Protein AF-A0A7J8SJV1-F1 (afdb_monomer_lite)

Sequence (88 aa):
MKEILDQRDDETKQLFYCHYGDLPYLLYIKVDEHLFQALAQYWNTTYSCFTFRKIDLVPTVEEYTTLLLCPKIQADKAYSRPSTSQFF

Organism: Gossypium davidsonii (NCBI:txid34287)

Structure (mmCIF, N/CA/C/O backbone):
data_AF-A0A7J8SJV1-F1
#
_entry.id   AF-A0A7J8SJV1-F1
#
loop_
_atom_site.group_PDB
_atom_site.id
_atom_site.type_symbol
_atom_site.label_atom_id
_atom_site.label_alt_id
_atom_site.label_comp_id
_atom_site.label_asym_id
_atom_site.label_entity_id
_atom_site.label_seq_id
_atom_site.pdbx_PDB_ins_code
_atom_site.Cartn_x
_atom_site.Cartn_y
_atom_site.Cartn_z
_atom_site.occupancy
_atom_site.B_iso_or_equiv
_atom_site.auth_seq_id
_atom_site.auth_comp_id
_atom_site.auth_asym_id
_atom_site.auth_atom_id
_atom_site.pdbx_PDB_model_num
ATOM 1 N N . MET A 1 1 ? 7.233 -2.713 10.509 1.00 58.84 1 MET A N 1
ATOM 2 C CA . MET A 1 1 ? 6.089 -1.801 10.239 1.00 58.84 1 MET A CA 1
ATOM 3 C C . MET A 1 1 ? 4.999 -1.913 11.296 1.00 58.84 1 MET A C 1
ATOM 5 O O . MET A 1 1 ? 4.726 -0.903 11.927 1.00 58.84 1 MET A O 1
ATOM 9 N N . LYS A 1 2 ? 4.455 -3.108 11.570 1.00 63.75 2 LYS A N 1
ATOM 10 C CA . LYS A 1 2 ? 3.527 -3.363 12.693 1.00 63.75 2 LYS A CA 1
ATOM 11 C C . LYS A 1 2 ? 3.977 -2.749 14.033 1.00 63.75 2 LYS A C 1
ATOM 13 O O . LYS A 1 2 ? 3.197 -2.094 14.709 1.00 63.75 2 LYS A O 1
ATOM 18 N N . GLU A 1 3 ? 5.261 -2.879 14.353 1.00 67.94 3 GLU A N 1
ATOM 19 C CA . GLU A 1 3 ? 5.873 -2.333 15.575 1.00 67.94 3 GLU A CA 1
ATOM 20 C C . GLU A 1 3 ? 5.711 -0.811 15.719 1.00 67.94 3 GLU A C 1
ATOM 22 O O . GLU A 1 3 ? 5.580 -0.318 16.832 1.00 67.94 3 GLU A O 1
ATOM 27 N N . ILE A 1 4 ? 5.665 -0.062 14.610 1.00 69.94 4 ILE A N 1
ATOM 28 C CA . ILE A 1 4 ? 5.519 1.402 14.628 1.00 69.94 4 ILE A CA 1
ATOM 29 C C . ILE A 1 4 ? 4.105 1.799 15.055 1.00 69.94 4 ILE A C 1
ATOM 31 O O . ILE A 1 4 ? 3.932 2.795 15.749 1.00 69.94 4 ILE A O 1
ATOM 35 N N . LEU A 1 5 ? 3.089 1.037 14.640 1.00 67.38 5 LEU A N 1
ATOM 36 C CA . LEU A 1 5 ? 1.710 1.246 15.084 1.00 67.38 5 LEU A CA 1
ATOM 37 C C . LEU A 1 5 ? 1.499 0.762 16.511 1.00 67.38 5 LEU A C 1
ATOM 39 O O . LEU A 1 5 ? 0.819 1.432 17.280 1.00 67.38 5 LEU A O 1
ATOM 43 N N . ASP A 1 6 ? 2.087 -0.375 16.871 1.00 73.38 6 ASP A N 1
ATOM 44 C CA . ASP A 1 6 ? 1.930 -0.946 18.207 1.00 73.38 6 ASP A CA 1
ATOM 45 C C . ASP A 1 6 ? 2.573 -0.052 19.285 1.00 73.38 6 ASP A C 1
ATOM 47 O O . ASP A 1 6 ? 2.065 0.002 20.402 1.00 73.38 6 ASP A O 1
ATOM 51 N N . GLN A 1 7 ? 3.608 0.721 18.929 1.00 78.94 7 GLN A N 1
ATOM 52 C CA . GLN A 1 7 ? 4.222 1.757 19.774 1.00 78.94 7 GLN A CA 1
ATOM 53 C C . GLN A 1 7 ? 3.370 3.024 19.957 1.00 78.94 7 GLN A C 1
ATOM 55 O O . GLN A 1 7 ? 3.688 3.836 20.825 1.00 78.94 7 GLN A O 1
ATOM 60 N N . ARG A 1 8 ? 2.323 3.235 19.148 1.00 76.50 8 ARG A N 1
ATOM 61 C CA . ARG A 1 8 ? 1.444 4.407 19.288 1.00 76.50 8 ARG A CA 1
ATOM 62 C C . ARG A 1 8 ? 0.447 4.203 20.420 1.00 76.50 8 ARG A C 1
ATOM 64 O O . ARG A 1 8 ? -0.010 3.084 20.661 1.00 76.50 8 ARG A O 1
ATOM 71 N N . ASP A 1 9 ? 0.092 5.302 21.071 1.00 83.75 9 ASP A N 1
ATOM 72 C CA . ASP A 1 9 ? -0.961 5.324 22.075 1.00 83.75 9 ASP A CA 1
ATOM 73 C C . ASP A 1 9 ? -2.335 5.013 21.452 1.00 83.75 9 ASP A C 1
ATOM 75 O O . ASP A 1 9 ? -2.551 5.131 20.237 1.00 83.75 9 ASP A O 1
ATOM 79 N N . ASP A 1 10 ? -3.266 4.586 22.300 1.00 84.12 10 ASP A N 1
ATOM 80 C CA . ASP A 1 10 ? -4.592 4.161 21.862 1.00 84.12 10 ASP A CA 1
ATOM 81 C C . ASP A 1 10 ? -5.455 5.328 21.355 1.00 84.12 10 ASP A C 1
ATOM 83 O O . ASP A 1 10 ? -6.295 5.109 20.479 1.00 84.12 10 ASP A O 1
ATOM 87 N N . GLU A 1 11 ? -5.224 6.566 21.809 1.00 86.62 11 GLU A N 1
ATOM 88 C CA . GLU A 1 11 ? -5.936 7.748 21.302 1.00 86.62 11 GLU A CA 1
ATOM 89 C C . GLU A 1 11 ? -5.528 8.041 19.859 1.00 86.62 11 GLU A C 1
ATOM 91 O O . GLU A 1 11 ? -6.382 8.253 18.997 1.00 86.62 11 GLU A O 1
ATOM 96 N N . THR A 1 12 ? -4.233 7.957 19.554 1.00 83.25 12 THR A N 1
ATOM 97 C CA . THR A 1 12 ? -3.726 8.084 18.190 1.00 83.25 12 THR A CA 1
ATOM 98 C C . THR A 1 12 ? -4.315 6.991 17.302 1.00 83.25 12 THR A C 1
ATOM 100 O O . THR A 1 12 ? -4.811 7.292 16.218 1.00 83.25 12 THR A O 1
ATOM 103 N N . LYS A 1 13 ? -4.333 5.726 17.741 1.00 79.88 13 LYS A N 1
ATOM 104 C CA . LYS A 1 13 ? -4.941 4.628 16.961 1.00 79.88 13 LYS A CA 1
ATOM 105 C C . LYS A 1 13 ? -6.427 4.875 16.687 1.00 79.88 13 LYS A C 1
ATOM 107 O O . LYS A 1 13 ? -6.864 4.700 15.549 1.00 79.88 13 LYS A O 1
ATOM 112 N N . GLN A 1 14 ? -7.178 5.334 17.688 1.00 82.50 14 GLN A N 1
ATOM 113 C CA . GLN A 1 14 ? -8.587 5.707 17.538 1.00 82.50 14 GLN A CA 1
ATOM 114 C C . GLN A 1 14 ? -8.774 6.872 16.566 1.00 82.50 14 GLN A C 1
ATOM 116 O O . GLN A 1 14 ? -9.643 6.818 15.702 1.00 82.50 14 GLN A O 1
ATOM 121 N N . LEU A 1 15 ? -7.929 7.900 16.635 1.00 85.62 15 LEU A N 1
ATOM 122 C CA . LEU A 1 15 ? -8.004 9.047 15.735 1.00 85.62 15 LEU A CA 1
ATOM 123 C C . LEU A 1 15 ? -7.722 8.646 14.278 1.00 85.62 15 LEU A C 1
ATOM 125 O O . LEU A 1 15 ? -8.417 9.092 13.364 1.00 85.62 15 LEU A O 1
ATOM 129 N N . PHE A 1 16 ? -6.755 7.751 14.057 1.00 79.25 16 PHE A N 1
ATOM 130 C CA . PHE A 1 16 ? -6.502 7.163 12.741 1.00 79.25 16 PHE A CA 1
ATOM 131 C C . PHE A 1 16 ? -7.695 6.340 12.244 1.00 79.25 16 PHE A C 1
ATOM 133 O O . PHE A 1 16 ? -8.078 6.490 11.086 1.00 79.25 16 PHE A O 1
ATOM 140 N N . TYR A 1 17 ? -8.311 5.526 13.101 1.00 80.50 17 TYR A N 1
ATOM 141 C CA . TYR A 1 17 ? -9.508 4.763 12.745 1.00 80.50 17 TYR A CA 1
ATOM 142 C C . TYR A 1 17 ? -10.696 5.677 12.400 1.00 80.50 17 TYR A C 1
ATOM 144 O O . TYR A 1 17 ? -11.351 5.485 11.381 1.00 80.50 17 TYR A O 1
ATOM 152 N N . CYS A 1 18 ? -10.932 6.740 13.171 1.00 81.81 18 CYS A N 1
ATOM 153 C CA . CYS A 1 18 ? -11.990 7.715 12.892 1.00 81.81 18 CYS A CA 1
ATOM 154 C C . CYS A 1 18 ? -11.810 8.429 11.543 1.00 81.81 18 CYS A C 1
ATOM 156 O O . CYS A 1 18 ? -12.797 8.720 10.870 1.00 81.81 18 CYS A O 1
ATOM 158 N N . HIS A 1 19 ? -10.569 8.721 11.145 1.00 82.06 19 HIS A N 1
ATOM 159 C CA . HIS A 1 19 ? -10.286 9.435 9.896 1.00 82.06 19 HIS A CA 1
ATOM 160 C C . HIS A 1 19 ? -10.155 8.530 8.669 1.00 82.06 19 HIS A C 1
ATOM 162 O O . HIS A 1 19 ? -10.511 8.950 7.570 1.00 82.06 19 HIS A O 1
ATOM 168 N N . TYR A 1 20 ? -9.629 7.317 8.838 1.00 79.50 20 TYR A N 1
ATOM 169 C CA . TYR A 1 20 ? -9.216 6.450 7.733 1.00 79.50 20 TYR A CA 1
ATOM 170 C C . TYR A 1 20 ? -9.910 5.079 7.733 1.00 79.50 20 TYR A C 1
ATOM 172 O O . TYR A 1 20 ? -9.667 4.272 6.836 1.00 79.50 20 TYR A O 1
ATOM 180 N N . GLY A 1 21 ? -10.777 4.806 8.710 1.00 82.19 21 GLY A N 1
ATOM 181 C CA . GLY A 1 21 ? -11.471 3.530 8.858 1.00 82.19 21 GLY A CA 1
ATOM 182 C C . GLY A 1 21 ? -10.486 2.380 9.028 1.00 82.19 21 GLY A C 1
ATOM 183 O O . GLY A 1 21 ? -9.581 2.441 9.858 1.00 82.19 21 GLY A O 1
ATOM 184 N N . ASP A 1 22 ? -10.638 1.358 8.191 1.00 78.44 22 ASP A N 1
ATOM 185 C CA . ASP A 1 22 ? -9.848 0.127 8.238 1.00 78.44 22 ASP A CA 1
ATOM 186 C C . ASP A 1 22 ? -8.485 0.223 7.520 1.00 78.44 22 ASP A C 1
ATOM 188 O O . ASP A 1 22 ? -7.683 -0.710 7.559 1.00 78.44 22 ASP A O 1
ATOM 192 N N . LEU A 1 23 ? -8.148 1.363 6.905 1.00 79.56 23 LEU A N 1
ATOM 193 C CA . LEU A 1 23 ? -6.842 1.568 6.258 1.00 79.56 23 LEU A CA 1
ATOM 194 C C . LEU A 1 23 ? -5.620 1.272 7.154 1.00 79.56 23 LEU A C 1
ATOM 196 O O . LEU A 1 23 ? -4.643 0.725 6.635 1.00 79.56 23 LEU A O 1
ATOM 200 N N . PRO A 1 24 ? -5.616 1.568 8.471 1.00 76.62 24 PRO A N 1
ATOM 201 C CA . PRO A 1 24 ? -4.501 1.207 9.343 1.00 76.62 24 PRO A CA 1
ATOM 202 C C . PRO A 1 24 ? -4.208 -0.301 9.378 1.00 76.62 24 PRO A C 1
ATOM 204 O O . PRO A 1 24 ? -3.061 -0.675 9.622 1.00 76.62 24 PRO A O 1
ATOM 207 N N . TYR A 1 25 ? -5.178 -1.174 9.071 1.00 76.25 25 TYR A N 1
ATOM 208 C CA . TYR A 1 25 ? -4.949 -2.621 8.989 1.00 76.25 25 TYR A CA 1
ATOM 209 C C . TYR A 1 25 ? -3.997 -3.017 7.856 1.00 76.25 25 TYR A C 1
ATOM 211 O O . TYR A 1 25 ? -3.296 -4.022 7.981 1.00 76.25 25 TYR A O 1
ATOM 219 N N . LEU A 1 26 ? -3.865 -2.200 6.803 1.00 78.06 26 LEU A N 1
ATOM 220 C CA . LEU A 1 26 ? -2.892 -2.439 5.730 1.00 78.06 26 LEU A CA 1
ATOM 221 C C . LEU A 1 26 ? -1.449 -2.488 6.251 1.00 78.06 26 LEU A C 1
ATOM 223 O O . LEU A 1 26 ? -0.617 -3.215 5.718 1.00 78.06 26 LEU A O 1
ATOM 227 N N . LEU A 1 27 ? -1.147 -1.757 7.325 1.00 77.88 27 LEU A N 1
ATOM 228 C CA . LEU A 1 27 ? 0.180 -1.734 7.946 1.00 77.88 27 LEU A CA 1
ATOM 229 C C . LEU A 1 27 ? 0.495 -3.027 8.723 1.00 77.88 27 LEU A C 1
ATOM 231 O O . LEU A 1 27 ? 1.658 -3.281 9.054 1.00 77.88 27 LEU A O 1
ATOM 235 N N . TYR A 1 28 ? -0.527 -3.843 9.002 1.00 76.94 28 TYR A N 1
ATOM 236 C CA . TYR A 1 28 ? -0.405 -5.170 9.602 1.00 76.94 28 TYR A CA 1
ATOM 237 C C . TYR A 1 28 ? -0.279 -6.289 8.557 1.00 76.94 28 TYR A C 1
ATOM 239 O O . TYR A 1 28 ? 0.050 -7.419 8.931 1.00 76.94 28 TYR A O 1
ATOM 247 N N . ILE A 1 29 ? -0.501 -6.001 7.266 1.00 79.19 29 ILE A N 1
ATOM 248 C CA . ILE A 1 29 ? -0.304 -6.978 6.191 1.00 79.19 29 ILE A CA 1
ATOM 249 C C . ILE A 1 29 ? 1.168 -7.381 6.164 1.00 79.19 29 ILE A C 1
ATOM 251 O O . ILE A 1 29 ? 2.074 -6.549 6.073 1.00 79.19 29 ILE A O 1
ATOM 255 N N . LYS A 1 30 ? 1.409 -8.690 6.249 1.00 80.56 30 LYS A N 1
ATOM 256 C CA . LYS A 1 30 ? 2.750 -9.242 6.093 1.00 80.56 30 LYS A CA 1
ATOM 257 C C . LYS A 1 30 ? 3.155 -9.127 4.631 1.00 80.56 30 LYS A C 1
ATOM 259 O O . LYS A 1 30 ? 2.599 -9.812 3.778 1.00 80.56 30 LYS A O 1
ATOM 264 N N . VAL A 1 31 ? 4.126 -8.263 4.367 1.00 82.38 31 VAL A N 1
ATOM 265 C CA . VAL A 1 31 ? 4.794 -8.193 3.071 1.00 82.38 31 VAL A CA 1
ATOM 266 C C . VAL A 1 31 ? 5.853 -9.287 3.032 1.00 82.38 31 VAL A C 1
ATOM 268 O O . VAL A 1 31 ? 6.690 -9.368 3.930 1.00 82.38 31 VAL A O 1
ATOM 271 N N . ASP A 1 32 ? 5.794 -10.135 2.010 1.00 87.62 32 ASP A N 1
ATOM 272 C CA . ASP A 1 32 ? 6.833 -11.126 1.752 1.00 87.62 32 ASP A CA 1
ATOM 273 C C . ASP A 1 32 ? 8.120 -10.425 1.285 1.00 87.62 32 ASP A C 1
ATOM 275 O O . ASP A 1 32 ? 8.096 -9.578 0.387 1.00 87.62 32 ASP A O 1
ATOM 279 N N . GLU A 1 33 ? 9.245 -10.749 1.923 1.00 89.38 33 GLU A N 1
ATOM 280 C CA . GLU A 1 33 ? 10.529 -10.090 1.670 1.00 89.38 33 GLU A CA 1
ATOM 281 C C . GLU A 1 33 ? 11.040 -10.355 0.249 1.00 89.38 33 GLU A C 1
ATOM 283 O O . GLU A 1 33 ? 11.504 -9.434 -0.429 1.00 89.38 33 GLU A O 1
ATOM 288 N N . HIS A 1 34 ? 10.901 -11.590 -0.240 1.00 91.19 34 HIS A N 1
ATOM 289 C CA . HIS A 1 34 ? 11.331 -11.964 -1.583 1.00 91.19 34 HIS A CA 1
ATOM 290 C C . HIS A 1 34 ? 10.460 -11.303 -2.650 1.00 91.19 34 HIS A C 1
ATOM 292 O O . HIS A 1 34 ? 10.978 -10.830 -3.665 1.00 91.19 34 HIS A O 1
ATOM 298 N N . LEU A 1 35 ? 9.151 -11.202 -2.406 1.00 87.00 35 LEU A N 1
ATOM 299 C CA . LEU A 1 35 ? 8.239 -10.445 -3.254 1.00 87.00 35 LEU A CA 1
ATOM 300 C C . LEU A 1 35 ? 8.653 -8.973 -3.316 1.00 87.00 35 LEU A C 1
ATOM 302 O O . LEU A 1 35 ? 8.775 -8.424 -4.408 1.00 87.00 35 LEU A O 1
ATOM 306 N N . PHE A 1 36 ? 8.920 -8.335 -2.175 1.00 87.25 36 PHE A N 1
ATOM 307 C CA . PHE A 1 36 ? 9.348 -6.937 -2.149 1.00 87.25 36 PHE A CA 1
ATOM 308 C C . PHE A 1 36 ? 10.667 -6.725 -2.901 1.00 87.25 36 PHE A C 1
ATOM 310 O O . PHE A 1 36 ? 10.787 -5.796 -3.700 1.00 87.25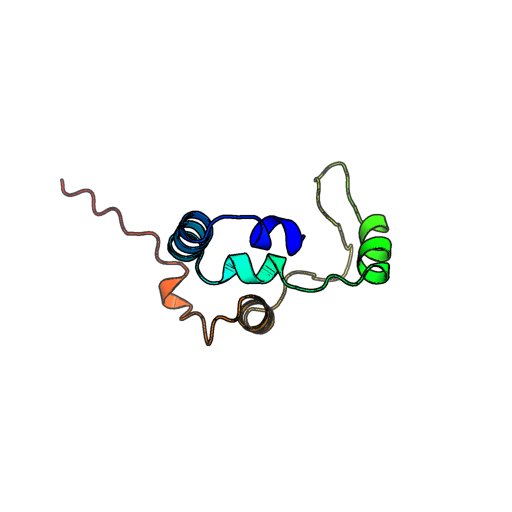 36 PHE A O 1
ATOM 317 N N . GLN A 1 37 ? 11.636 -7.622 -2.716 1.00 91.31 37 GLN A N 1
ATOM 318 C CA . GLN A 1 37 ? 12.909 -7.583 -3.432 1.00 91.31 37 GLN A CA 1
ATOM 319 C C . GLN A 1 37 ? 12.730 -7.756 -4.949 1.00 91.31 37 GLN A C 1
ATOM 321 O O . GLN A 1 37 ? 13.416 -7.097 -5.733 1.00 91.31 37 GLN A O 1
ATOM 326 N N . ALA A 1 38 ? 11.793 -8.601 -5.384 1.00 89.38 38 ALA A N 1
ATOM 327 C CA . ALA A 1 38 ? 11.436 -8.729 -6.793 1.00 89.38 38 ALA A CA 1
ATOM 328 C C . ALA A 1 38 ? 10.785 -7.442 -7.329 1.00 89.38 38 ALA A C 1
ATOM 330 O O . ALA A 1 38 ? 11.152 -6.978 -8.408 1.00 89.38 38 ALA A O 1
ATOM 331 N N . LEU A 1 39 ? 9.874 -6.827 -6.565 1.00 87.62 39 LEU A N 1
ATOM 332 C CA . LEU A 1 39 ? 9.198 -5.577 -6.936 1.00 87.62 39 LEU A CA 1
ATOM 333 C C . LEU A 1 39 ? 10.167 -4.392 -7.022 1.00 87.62 39 LEU A C 1
ATOM 335 O O . LEU A 1 39 ? 10.015 -3.552 -7.905 1.00 87.62 39 LEU A O 1
ATOM 339 N N . ALA A 1 40 ? 11.196 -4.343 -6.173 1.00 90.44 40 ALA A N 1
ATOM 340 C CA . ALA A 1 40 ? 12.213 -3.291 -6.189 1.00 90.44 40 ALA A CA 1
ATOM 341 C C . ALA A 1 40 ? 12.907 -3.140 -7.556 1.00 90.44 40 ALA A C 1
ATOM 343 O O . ALA A 1 40 ? 13.268 -2.029 -7.938 1.00 90.44 40 ALA A O 1
ATOM 344 N N . GLN A 1 41 ? 13.022 -4.222 -8.336 1.00 90.00 41 GLN A N 1
ATOM 345 C CA . GLN A 1 41 ? 13.585 -4.190 -9.695 1.00 90.00 41 GLN A CA 1
ATOM 346 C C . GLN A 1 41 ? 12.721 -3.397 -10.688 1.00 90.00 41 GLN A C 1
ATOM 348 O O . GLN A 1 41 ? 13.213 -2.943 -11.718 1.00 90.00 41 GLN A O 1
ATOM 353 N N . TYR A 1 42 ? 11.439 -3.222 -10.374 1.00 90.25 42 TYR A N 1
ATOM 354 C CA . TYR A 1 42 ? 10.472 -2.480 -11.179 1.00 90.25 42 TYR A CA 1
ATOM 355 C C . TYR A 1 42 ? 10.277 -1.039 -10.686 1.00 90.25 42 TYR A C 1
ATOM 357 O O . TYR A 1 42 ? 9.417 -0.331 -11.215 1.00 90.25 42 TYR A O 1
ATOM 365 N N . TRP A 1 43 ? 11.044 -0.589 -9.684 1.00 91.12 43 TRP A N 1
ATOM 366 C CA . TRP A 1 43 ? 10.983 0.784 -9.187 1.00 91.12 43 TRP A CA 1
ATOM 367 C C . TRP A 1 43 ? 11.434 1.778 -10.259 1.00 91.12 43 TRP A C 1
ATOM 369 O O . TRP A 1 43 ? 12.563 1.733 -10.750 1.00 91.12 43 TRP A O 1
ATOM 379 N N . ASN A 1 44 ? 10.555 2.714 -10.598 1.00 89.94 44 ASN A N 1
ATOM 380 C CA . ASN A 1 44 ? 10.839 3.788 -11.527 1.00 89.94 44 ASN A CA 1
ATOM 381 C C . ASN A 1 44 ? 11.109 5.080 -10.754 1.00 89.94 44 ASN A C 1
ATOM 383 O O . ASN A 1 44 ? 10.198 5.696 -10.199 1.00 89.94 44 ASN A O 1
ATOM 387 N N . THR A 1 45 ? 12.367 5.514 -10.746 1.00 91.12 45 THR A N 1
ATOM 388 C CA . THR A 1 45 ? 12.802 6.716 -10.021 1.00 91.12 45 THR A CA 1
ATOM 389 C C . THR A 1 45 ? 12.234 8.013 -10.593 1.00 91.12 45 THR A C 1
ATOM 391 O O . THR A 1 45 ? 12.097 8.980 -9.853 1.00 91.12 45 THR A O 1
ATOM 394 N N . THR A 1 46 ? 11.877 8.053 -11.880 1.00 93.56 46 THR A N 1
ATOM 395 C CA . THR A 1 46 ? 11.293 9.244 -12.517 1.00 93.56 46 THR A CA 1
ATOM 396 C C . THR A 1 46 ? 9.876 9.511 -12.019 1.00 93.56 46 THR A C 1
ATOM 398 O O . THR A 1 46 ? 9.499 10.666 -11.840 1.00 93.56 46 THR A O 1
ATOM 401 N N . TYR A 1 47 ? 9.101 8.454 -11.778 1.00 88.12 47 TYR A N 1
ATOM 402 C CA . TYR A 1 47 ? 7.702 8.560 -11.352 1.00 88.12 47 TYR A CA 1
ATOM 403 C C . TYR A 1 47 ? 7.491 8.252 -9.866 1.00 88.12 47 TYR A C 1
ATOM 405 O O . TYR A 1 47 ? 6.374 8.388 -9.373 1.00 88.12 47 TYR A O 1
ATOM 413 N N . SER A 1 48 ? 8.547 7.853 -9.149 1.00 87.00 48 SER A N 1
ATOM 414 C CA . SER A 1 48 ? 8.489 7.422 -7.747 1.00 87.00 48 SER A CA 1
ATOM 415 C C . SER A 1 48 ? 7.426 6.341 -7.503 1.00 87.00 48 SER A C 1
ATOM 417 O O . SER A 1 48 ? 6.712 6.364 -6.500 1.00 87.00 48 SER A O 1
ATOM 419 N N . CYS A 1 49 ? 7.293 5.406 -8.445 1.00 85.69 49 CYS A N 1
ATOM 420 C CA . CYS A 1 49 ? 6.337 4.306 -8.383 1.00 85.69 49 CYS A CA 1
ATOM 421 C C . CYS A 1 49 ? 6.897 3.049 -9.057 1.00 85.69 49 CYS A C 1
ATOM 423 O O . CYS A 1 49 ? 7.862 3.106 -9.821 1.00 85.69 49 CYS A O 1
ATOM 425 N N . PHE A 1 50 ? 6.294 1.894 -8.784 1.00 85.88 50 PHE A N 1
ATOM 426 C CA . PHE A 1 50 ? 6.643 0.662 -9.484 1.00 85.88 50 PHE A CA 1
ATOM 427 C C . PHE A 1 50 ? 5.946 0.614 -10.850 1.00 85.88 50 PHE A C 1
ATOM 429 O O . PHE A 1 50 ? 4.735 0.816 -10.935 1.00 85.88 50 PHE A O 1
ATOM 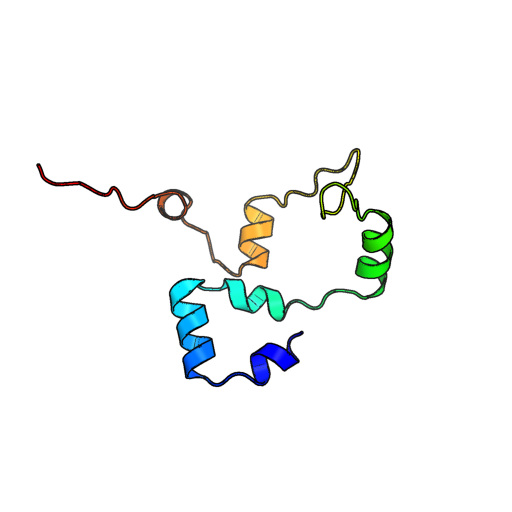436 N N . THR A 1 51 ? 6.689 0.326 -11.920 1.00 85.62 51 THR A N 1
ATOM 437 C CA . THR A 1 51 ? 6.142 0.272 -13.285 1.00 85.62 51 THR A CA 1
ATOM 438 C C . THR A 1 51 ? 6.199 -1.137 -13.859 1.00 85.62 51 THR A C 1
ATOM 440 O O . THR A 1 51 ? 7.281 -1.696 -14.042 1.00 85.62 51 THR A O 1
ATOM 443 N N . PHE A 1 52 ? 5.037 -1.679 -14.229 1.00 83.06 52 PHE A N 1
ATOM 444 C CA . PHE A 1 52 ? 4.894 -3.008 -14.823 1.00 83.06 52 PHE A CA 1
ATOM 445 C C . PHE A 1 52 ? 4.332 -2.843 -16.227 1.00 83.06 52 PHE A C 1
ATOM 447 O O . PHE A 1 52 ? 3.217 -2.379 -16.419 1.00 83.06 52 PHE A O 1
ATOM 454 N N . ARG A 1 53 ? 5.139 -3.160 -17.242 1.00 78.56 53 ARG A N 1
ATOM 455 C CA . ARG A 1 53 ? 4.852 -2.746 -18.628 1.00 78.56 53 ARG A CA 1
ATOM 456 C C . ARG A 1 53 ? 3.553 -3.308 -19.210 1.00 78.56 53 ARG A C 1
ATOM 458 O O . ARG A 1 53 ? 2.953 -2.659 -20.056 1.00 78.56 53 ARG A O 1
ATOM 465 N N . LYS A 1 54 ? 3.197 -4.545 -18.860 1.00 79.94 54 LYS A N 1
ATOM 466 C CA . LYS A 1 54 ? 2.103 -5.305 -19.497 1.00 79.94 54 LYS A CA 1
ATOM 467 C C . LYS A 1 54 ? 1.149 -5.963 -18.501 1.00 79.94 54 LYS A C 1
ATOM 469 O O . LYS A 1 54 ? 0.293 -6.734 -18.916 1.00 79.94 54 LYS A O 1
ATOM 474 N N . ILE A 1 55 ? 1.337 -5.713 -17.211 1.00 75.81 55 ILE A N 1
ATOM 475 C CA . ILE A 1 55 ? 0.514 -6.300 -16.159 1.00 75.81 55 ILE A CA 1
ATOM 476 C C . ILE A 1 55 ? -0.260 -5.149 -15.545 1.00 75.81 55 ILE A C 1
ATOM 478 O O . ILE A 1 55 ? 0.352 -4.176 -15.106 1.00 75.81 55 ILE A O 1
ATOM 482 N N . ASP A 1 56 ? -1.584 -5.260 -15.554 1.00 75.00 56 ASP A N 1
ATOM 483 C CA . ASP A 1 56 ? -2.408 -4.373 -14.752 1.00 75.00 56 ASP A CA 1
ATOM 484 C C . ASP A 1 56 ? -2.226 -4.772 -13.288 1.00 75.00 56 ASP A C 1
ATOM 486 O O . ASP A 1 56 ? -2.479 -5.915 -12.908 1.00 75.00 56 ASP A O 1
ATOM 490 N N . LEU A 1 57 ? -1.676 -3.852 -12.503 1.00 75.12 57 LEU A N 1
ATOM 491 C CA . LEU A 1 57 ? -1.485 -4.041 -11.071 1.00 75.12 57 LEU A CA 1
ATOM 492 C C . LEU A 1 57 ? -2.567 -3.370 -10.247 1.00 75.12 57 LEU A C 1
ATOM 494 O O . LEU A 1 57 ? -2.496 -3.447 -9.024 1.00 75.12 57 LEU A O 1
ATOM 498 N N . VAL A 1 58 ? -3.521 -2.687 -10.880 1.00 77.88 58 VAL A N 1
ATOM 499 C CA . VAL A 1 58 ? -4.664 -2.138 -10.166 1.00 77.88 58 VAL A CA 1
ATOM 500 C C . VAL A 1 58 ? -5.496 -3.327 -9.680 1.00 77.88 58 VAL A C 1
ATOM 502 O O . VAL A 1 58 ? -6.031 -4.063 -10.510 1.00 77.88 58 VAL A O 1
ATOM 505 N N . PRO A 1 59 ? -5.600 -3.552 -8.357 1.00 79.31 59 PRO A N 1
ATOM 506 C CA . PRO A 1 59 ? -6.484 -4.582 -7.841 1.00 79.31 59 PRO A CA 1
ATOM 507 C C . PRO A 1 59 ? -7.921 -4.313 -8.288 1.00 79.31 59 PRO A C 1
ATOM 509 O O . PRO A 1 59 ? -8.371 -3.165 -8.376 1.00 79.31 59 PRO A O 1
ATOM 512 N N . THR A 1 60 ? -8.662 -5.382 -8.534 1.00 85.75 60 THR A N 1
ATOM 513 C CA . THR A 1 60 ? -10.108 -5.317 -8.750 1.00 85.75 60 THR A CA 1
ATOM 514 C C . THR A 1 60 ? -10.820 -4.784 -7.502 1.00 85.75 60 THR A C 1
ATOM 516 O O . THR A 1 60 ? -10.266 -4.744 -6.397 1.00 85.75 60 THR A O 1
ATOM 519 N N . VAL A 1 61 ? -12.080 -4.365 -7.652 1.00 81.12 61 VAL A N 1
ATOM 520 C CA . VAL A 1 61 ? -12.878 -3.850 -6.525 1.00 81.12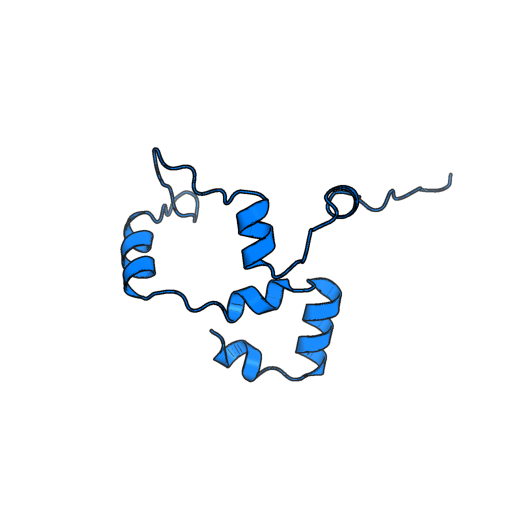 61 VAL A CA 1
ATOM 521 C C . VAL A 1 61 ? -13.016 -4.914 -5.430 1.00 81.12 61 VAL A C 1
ATOM 523 O O . VAL A 1 61 ? -12.946 -4.600 -4.241 1.00 81.12 61 VAL A O 1
ATOM 526 N N . GLU A 1 62 ? -13.158 -6.179 -5.811 1.00 82.12 62 GLU A N 1
ATOM 527 C CA . GLU A 1 62 ? -13.266 -7.331 -4.918 1.00 82.12 62 GLU A CA 1
ATOM 528 C C . GLU A 1 62 ? -11.971 -7.568 -4.124 1.00 82.12 62 GLU A C 1
ATOM 530 O O . GLU A 1 62 ? -12.009 -7.807 -2.910 1.00 82.12 62 GLU A O 1
ATOM 535 N N . GLU A 1 63 ? -10.815 -7.450 -4.780 1.00 82.75 63 GLU A N 1
ATOM 536 C CA . GLU A 1 63 ? -9.503 -7.574 -4.139 1.00 82.75 63 GLU A CA 1
ATOM 537 C C . GLU A 1 63 ? -9.249 -6.421 -3.163 1.00 82.75 63 GLU A C 1
ATOM 539 O O . GLU A 1 63 ? -8.827 -6.663 -2.032 1.00 82.75 63 GLU A O 1
ATOM 544 N N . TYR A 1 64 ? -9.595 -5.183 -3.531 1.00 78.44 64 TYR A N 1
ATOM 545 C CA . TYR A 1 64 ? -9.533 -4.038 -2.614 1.00 78.44 64 TYR A CA 1
ATOM 546 C C . TYR A 1 64 ? -10.442 -4.208 -1.401 1.00 78.44 64 TYR A C 1
ATOM 548 O O . TYR A 1 64 ? -10.036 -3.922 -0.277 1.00 78.44 64 TYR A O 1
ATOM 556 N N . THR A 1 65 ? -11.662 -4.695 -1.617 1.00 75.81 65 THR A N 1
ATOM 557 C CA . THR A 1 65 ? -12.637 -4.963 -0.552 1.00 75.81 65 THR A CA 1
ATOM 558 C C . THR A 1 65 ? -12.069 -5.965 0.457 1.00 75.81 65 THR A C 1
ATOM 560 O O . THR A 1 65 ? -12.184 -5.770 1.666 1.00 75.81 65 THR A O 1
ATOM 563 N N . THR A 1 66 ? -11.382 -6.995 -0.040 1.00 79.25 66 THR A N 1
ATOM 564 C CA . THR A 1 66 ? -10.710 -8.008 0.783 1.00 79.25 66 THR A CA 1
ATOM 565 C C . THR A 1 66 ? -9.504 -7.431 1.530 1.00 79.25 66 THR A C 1
ATOM 567 O O . THR A 1 66 ? -9.369 -7.654 2.732 1.00 79.25 66 THR A O 1
ATOM 570 N N . LEU A 1 67 ? -8.648 -6.658 0.851 1.00 75.06 67 LEU A N 1
ATOM 571 C CA . LEU A 1 67 ? -7.458 -6.030 1.444 1.00 75.06 67 LEU A CA 1
ATOM 572 C C . LEU A 1 67 ? -7.804 -5.021 2.541 1.00 75.06 67 LEU A C 1
ATOM 574 O O . LEU A 1 67 ? -7.121 -4.957 3.559 1.00 75.06 67 LEU A O 1
ATOM 578 N N . LEU A 1 68 ? -8.859 -4.237 2.331 1.00 74.31 68 LEU A N 1
ATOM 579 C CA . LEU A 1 68 ? -9.306 -3.203 3.261 1.00 74.31 68 LEU A CA 1
ATOM 580 C C . LEU A 1 68 ? -10.223 -3.742 4.357 1.00 74.31 68 LEU A C 1
ATOM 582 O O . LEU A 1 68 ? -10.728 -2.950 5.144 1.00 74.31 68 LEU A O 1
ATOM 586 N N . LEU A 1 69 ? -10.473 -5.057 4.391 1.00 70.69 69 LEU A N 1
ATOM 587 C CA . LEU A 1 69 ? -11.398 -5.705 5.328 1.00 70.69 69 LEU A CA 1
ATOM 588 C C . LEU A 1 69 ? -12.791 -5.052 5.367 1.00 70.69 69 LEU A C 1
ATOM 590 O O . LEU A 1 69 ? -13.548 -5.263 6.309 1.00 70.69 69 LEU A O 1
ATOM 594 N N . CYS A 1 70 ? -13.154 -4.296 4.330 1.00 64.44 70 CYS A N 1
ATOM 595 C CA . CYS A 1 70 ? -14.434 -3.621 4.224 1.00 64.44 70 CYS A CA 1
ATOM 596 C C . CYS A 1 70 ? -15.452 -4.642 3.717 1.00 64.44 70 CYS A C 1
ATOM 598 O O . CYS A 1 70 ? -15.396 -5.002 2.545 1.00 64.44 70 CYS A O 1
ATOM 600 N N . PRO A 1 71 ? -16.419 -5.123 4.512 1.00 53.50 71 PRO A N 1
ATOM 601 C CA . PRO A 1 71 ? -17.432 -6.029 3.999 1.00 53.50 71 PRO A CA 1
ATOM 602 C C . PRO A 1 71 ? -18.375 -5.215 3.107 1.00 53.50 71 PRO A C 1
ATOM 604 O O . PRO A 1 71 ? -19.288 -4.561 3.597 1.00 53.50 71 PRO A O 1
ATOM 607 N N . LYS A 1 72 ? -18.127 -5.236 1.791 1.00 54.81 72 LYS A N 1
ATOM 608 C CA . LYS A 1 72 ? -18.853 -4.474 0.763 1.00 54.81 72 LYS A CA 1
ATOM 609 C C . LYS A 1 72 ? -18.844 -2.973 1.056 1.00 54.81 72 LYS A C 1
ATOM 611 O O . LYS A 1 72 ? -19.779 -2.432 1.644 1.00 54.81 72 LYS A O 1
ATOM 616 N N . ILE A 1 73 ? -17.819 -2.281 0.556 1.00 54.09 73 ILE A N 1
ATOM 617 C CA . ILE A 1 73 ? -17.928 -0.843 0.296 1.00 54.09 73 ILE A CA 1
ATOM 618 C C . ILE A 1 73 ? -19.230 -0.659 -0.493 1.00 54.09 73 ILE A C 1
ATOM 620 O O . ILE A 1 73 ? -19.341 -1.131 -1.624 1.00 54.09 73 ILE A O 1
ATOM 624 N N . GLN A 1 74 ? -20.255 -0.046 0.108 1.00 52.91 74 GLN A N 1
ATOM 625 C CA . GLN A 1 74 ? -21.394 0.430 -0.669 1.00 52.91 74 GLN A CA 1
ATOM 626 C C . GLN A 1 74 ? -20.799 1.467 -1.616 1.00 52.91 74 GLN A C 1
ATOM 628 O O . GLN A 1 74 ? -20.471 2.569 -1.184 1.00 52.91 74 GLN A O 1
ATOM 633 N N . ALA A 1 75 ? -20.572 1.080 -2.874 1.00 49.59 7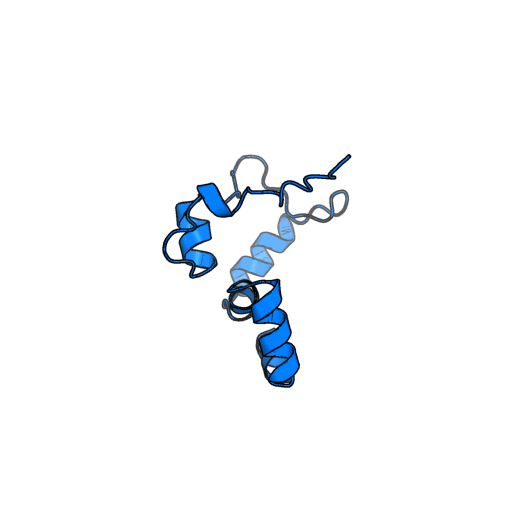5 ALA A N 1
ATOM 634 C CA . ALA A 1 75 ? -19.897 1.902 -3.878 1.00 49.59 75 ALA A CA 1
ATOM 635 C C . ALA A 1 75 ? -20.525 3.305 -3.999 1.00 49.59 75 ALA A C 1
ATOM 637 O O . ALA A 1 75 ? -19.834 4.270 -4.307 1.00 49.59 75 ALA A O 1
ATOM 638 N N . ASP A 1 76 ? -21.808 3.416 -3.649 1.00 49.50 76 ASP A N 1
ATOM 639 C CA . ASP A 1 76 ? -22.584 4.655 -3.561 1.00 49.50 76 ASP A CA 1
ATOM 640 C C . ASP A 1 76 ? -22.041 5.671 -2.524 1.00 49.50 76 ASP A C 1
ATOM 642 O O . ASP A 1 76 ? -22.098 6.880 -2.724 1.00 49.50 76 ASP A O 1
ATOM 646 N N . LYS A 1 77 ? -21.424 5.209 -1.429 1.00 52.03 77 LYS A N 1
ATOM 647 C CA . LYS A 1 7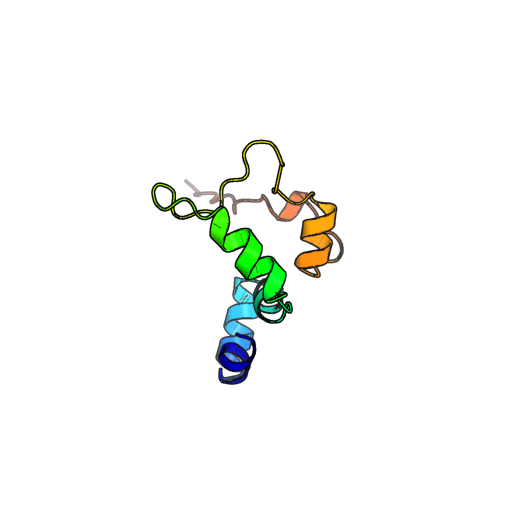7 ? -20.934 6.066 -0.331 1.00 52.03 77 LYS A CA 1
ATOM 648 C C . LYS A 1 77 ? -19.462 6.464 -0.431 1.00 52.03 77 LYS A C 1
ATOM 650 O O . LYS A 1 77 ? -19.059 7.437 0.197 1.00 52.03 77 LYS A O 1
ATOM 655 N N . ALA A 1 78 ? -18.646 5.726 -1.184 1.00 53.53 78 ALA A N 1
ATOM 656 C CA . ALA A 1 78 ? -17.208 6.003 -1.279 1.00 53.53 78 ALA A CA 1
ATOM 657 C C . ALA A 1 78 ? -16.888 7.208 -2.183 1.00 53.53 78 ALA A C 1
ATOM 659 O O . ALA A 1 78 ? -15.860 7.858 -2.004 1.00 53.53 78 ALA A O 1
ATOM 660 N N . TYR A 1 79 ? -17.782 7.534 -3.124 1.00 49.97 79 TYR A N 1
ATOM 661 C CA . TYR A 1 79 ? -17.612 8.637 -4.077 1.00 49.97 79 TYR A CA 1
ATOM 662 C C . TYR A 1 79 ? -18.500 9.851 -3.800 1.00 49.97 79 TYR A C 1
ATOM 664 O O . TYR A 1 79 ? -18.429 10.839 -4.536 1.00 49.97 79 TYR A O 1
ATOM 672 N N . SER A 1 80 ? -19.301 9.839 -2.731 1.00 50.00 80 SER A N 1
ATOM 673 C CA . SER A 1 80 ? -20.018 11.038 -2.316 1.00 50.00 80 SER A CA 1
ATOM 674 C C . SER A 1 80 ? -19.015 12.045 -1.751 1.00 50.00 80 SER A C 1
ATOM 676 O O . SER A 1 80 ? -18.689 12.021 -0.563 1.00 50.00 80 SER A O 1
ATOM 678 N N . ARG A 1 81 ? -18.526 12.963 -2.599 1.00 51.53 81 ARG A N 1
ATOM 679 C CA . ARG A 1 81 ? -18.072 14.269 -2.102 1.00 51.53 81 ARG A CA 1
ATOM 680 C C . ARG A 1 81 ? -19.211 14.795 -1.228 1.00 51.53 81 ARG A C 1
ATOM 682 O O . ARG A 1 81 ? -20.352 14.746 -1.694 1.00 51.53 81 ARG A O 1
ATOM 689 N N . PRO A 1 82 ? -18.960 15.289 -0.003 1.00 48.25 82 PRO A N 1
ATOM 690 C CA . PRO A 1 82 ? -19.982 16.062 0.673 1.00 48.25 82 PRO A CA 1
ATOM 691 C C . PRO A 1 82 ? -20.350 17.181 -0.295 1.00 48.25 82 PRO A C 1
ATOM 693 O O . PRO A 1 82 ? -19.490 17.968 -0.698 1.00 48.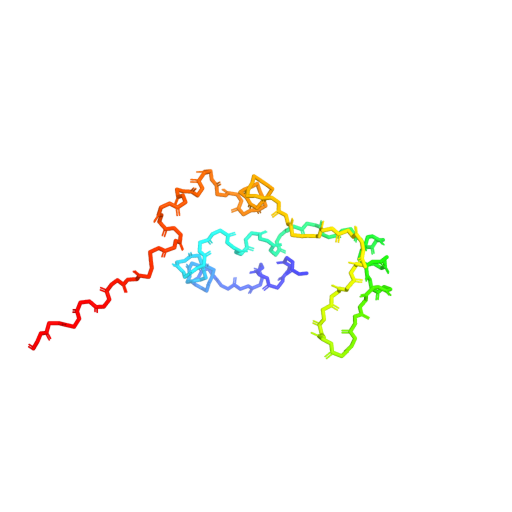25 82 PRO A O 1
ATOM 696 N N . SER A 1 83 ? -21.597 17.178 -0.759 1.00 51.91 83 SER A N 1
ATOM 697 C CA . SER A 1 83 ? -22.153 18.301 -1.484 1.00 51.91 83 SER A CA 1
ATOM 698 C C . SER A 1 83 ? -22.039 19.459 -0.511 1.00 51.91 83 SER A C 1
ATOM 700 O O . SER A 1 83 ? -22.822 19.559 0.432 1.00 51.91 83 SER A O 1
ATOM 702 N N . THR A 1 84 ? -21.016 20.297 -0.659 1.00 52.38 84 THR A N 1
ATOM 703 C CA . THR A 1 84 ? -21.011 21.604 -0.026 1.00 52.38 84 THR A CA 1
ATOM 704 C C . THR A 1 84 ? -22.135 22.361 -0.713 1.00 52.38 84 THR A C 1
ATOM 706 O O . THR A 1 84 ? -21.934 23.050 -1.709 1.00 52.38 84 THR A O 1
ATOM 709 N N . SER A 1 85 ? -23.358 22.158 -0.227 1.00 54.97 85 SER A N 1
ATOM 710 C CA . SER A 1 85 ? -24.462 23.070 -0.436 1.00 54.97 85 SER A CA 1
ATOM 711 C C . SER A 1 85 ? -24.049 24.358 0.262 1.00 54.97 85 SER A C 1
ATOM 713 O O . SER A 1 85 ? -24.325 24.565 1.440 1.00 54.97 85 SER A O 1
ATOM 715 N N . GLN A 1 86 ? -23.286 25.188 -0.451 1.00 47.62 86 GLN A N 1
ATOM 716 C CA . GLN A 1 86 ? -23.220 26.607 -0.156 1.00 47.62 86 GLN A CA 1
ATOM 717 C C . GLN A 1 86 ? -24.647 27.119 -0.327 1.00 47.62 86 GLN A C 1
ATOM 719 O O . GLN A 1 86 ? -25.166 27.202 -1.439 1.00 47.62 86 GLN A O 1
ATOM 724 N N . PHE A 1 87 ? -25.310 27.336 0.805 1.00 45.62 87 PHE A N 1
ATOM 725 C CA . PHE A 1 87 ? -26.521 28.133 0.856 1.00 45.62 87 PHE A CA 1
ATOM 726 C C . PHE A 1 87 ? -26.142 29.570 0.472 1.00 45.62 87 PHE A C 1
ATOM 728 O O . PHE A 1 87 ? -25.096 30.059 0.900 1.00 45.62 87 PHE A O 1
ATOM 735 N N . PHE A 1 88 ? -26.967 30.142 -0.408 1.00 49.25 88 PHE A N 1
ATOM 736 C CA . PHE A 1 88 ? -26.850 31.465 -1.025 1.00 49.25 88 PHE A CA 1
ATOM 737 C C . PHE A 1 88 ? -26.612 32.605 -0.031 1.00 49.25 88 PHE A C 1
ATOM 739 O O . PHE A 1 88 ? -27.192 32.549 1.078 1.00 49.25 88 PHE A O 1
#

pLDDT: mean 74.87, std 13.63, range [45.62, 93.56]

InterPro domains:
  IPR056647 Domain of unknown function DUF7745 [PF24924] (4-79)

Foldseek 3Di:
DVVVVVPDDPVVVVVCCVVPNLVVCLVVDDDDPVVVVVQVVQQDPVVRDGDDPPDPPPDDPVVVCVSSVPPDPVVVPVPDDPPPPPDD

Radius of gyration: 17.53 Å; chains: 1; bounding box: 40×43×42 Å

Secondary structure (DSSP, 8-state):
-HHHHHTS-HHHHHHHHHHHTTGGGGGGS---HHHHHHHHTTEETTTTEE--SS---S--HHHHHHHTT-S---HHHHS---------